Protein AF-E9PL11-F1 (afdb_monomer_lite)

Sequence (95 aa):
MSTEGGFGGTSSSDAQQSLQSFWPRVMEEIRNLTVMISAEAPVLFAKAAQIFITELTLRAWIHTEDNKRRTLQRNDIAMAITKFDQFDFLIDIVP

Structure (mmCIF, N/CA/C/O backbone):
data_AF-E9PL11-F1
#
_entry.id   AF-E9PL11-F1
#
loop_
_atom_site.group_PDB
_atom_site.id
_atom_site.type_symbol
_atom_site.label_atom_id
_atom_site.label_alt_id
_atom_site.label_comp_id
_atom_site.label_asym_id
_atom_site.label_entity_id
_atom_site.label_seq_id
_atom_site.pdbx_PDB_ins_code
_atom_site.Cartn_x
_atom_site.Cartn_y
_atom_site.Cartn_z
_atom_site.occupancy
_atom_site.B_iso_or_equiv
_atom_site.auth_seq_id
_atom_site.auth_comp_id
_atom_site.auth_asym_id
_atom_site.auth_atom_id
_atom_site.pdbx_PDB_model_num
ATOM 1 N N . MET A 1 1 ? -27.233 22.635 33.091 1.00 44.66 1 MET A N 1
ATOM 2 C CA . MET A 1 1 ? -27.314 21.185 32.800 1.00 44.66 1 MET A CA 1
ATOM 3 C C . MET A 1 1 ? -28.212 21.048 31.576 1.00 44.66 1 MET A C 1
ATOM 5 O O . MET A 1 1 ? -29.333 21.512 31.663 1.00 44.66 1 MET A O 1
ATOM 9 N N . SER A 1 2 ? -27.788 20.601 30.395 1.00 39.09 2 SER A N 1
ATOM 10 C CA . SER A 1 2 ? -26.752 19.615 30.094 1.00 39.09 2 SER A CA 1
ATOM 11 C C . SER A 1 2 ? -26.153 19.828 28.693 1.00 39.09 2 SER A C 1
ATOM 13 O O . SER A 1 2 ? -26.882 20.014 27.727 1.00 39.09 2 SER A O 1
ATOM 15 N N . THR A 1 3 ? -24.819 19.801 28.668 1.00 47.28 3 THR A N 1
ATOM 16 C CA . THR A 1 3 ? -23.905 19.184 27.686 1.00 47.28 3 THR A CA 1
ATOM 17 C C . THR A 1 3 ? -24.066 19.457 26.191 1.00 47.28 3 THR A C 1
ATOM 19 O O . THR A 1 3 ? -24.889 18.859 25.500 1.00 47.28 3 THR A O 1
ATOM 22 N N . GLU A 1 4 ? -23.102 20.242 25.707 1.00 49.81 4 GLU A N 1
ATOM 23 C CA . GLU A 1 4 ? -22.432 20.086 24.418 1.00 49.81 4 GLU A CA 1
ATOM 24 C C . GLU A 1 4 ? -22.115 18.617 24.090 1.00 49.81 4 GLU A C 1
ATOM 26 O O . GLU A 1 4 ? -21.771 17.824 24.968 1.00 49.81 4 GLU A O 1
ATOM 31 N N . GLY A 1 5 ? -22.188 18.272 22.805 1.00 39.28 5 GLY A N 1
ATOM 32 C CA . GLY A 1 5 ? -21.834 16.942 22.316 1.00 39.28 5 GLY A CA 1
ATOM 33 C C . GLY A 1 5 ? -21.895 16.813 20.797 1.00 39.28 5 GLY A C 1
ATOM 34 O O . GLY A 1 5 ? -22.332 15.786 20.291 1.00 39.28 5 GLY A O 1
ATOM 35 N N . GLY A 1 6 ? -21.488 17.849 20.058 1.00 39.84 6 GLY A N 1
ATOM 36 C CA . GLY A 1 6 ? -21.226 17.730 18.624 1.00 39.84 6 GLY A CA 1
ATOM 37 C C . GLY A 1 6 ? -19.895 17.015 18.398 1.00 39.84 6 GLY A C 1
ATOM 38 O O . GLY A 1 6 ? -18.880 17.671 18.195 1.00 39.84 6 GLY A O 1
ATOM 39 N N . PHE A 1 7 ? -19.880 15.683 18.466 1.00 48.38 7 PHE A N 1
ATOM 40 C CA . PHE A 1 7 ? -18.712 14.869 18.118 1.00 48.38 7 PHE A CA 1
ATOM 41 C C . PHE A 1 7 ? -18.982 14.057 16.855 1.00 48.38 7 PHE A C 1
ATOM 43 O O . PHE A 1 7 ? -19.903 13.245 16.817 1.00 48.38 7 PHE A O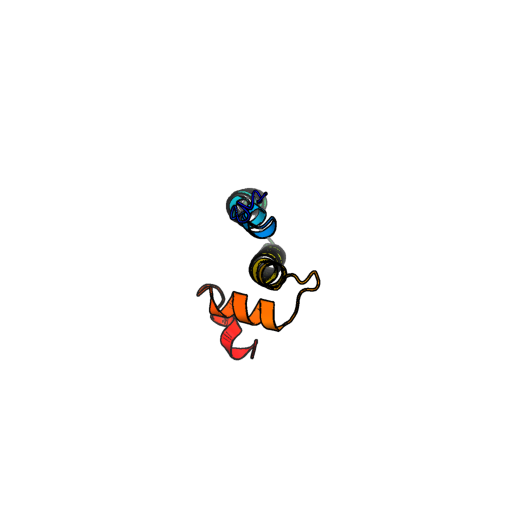 1
ATOM 50 N N . GLY A 1 8 ? -18.131 14.254 15.846 1.00 39.34 8 GLY A N 1
ATOM 51 C CA . GLY A 1 8 ? -18.070 13.394 14.666 1.00 39.34 8 GLY A CA 1
ATOM 52 C C . GLY A 1 8 ? -17.828 14.124 13.350 1.00 39.34 8 GLY A C 1
ATOM 53 O O . GLY A 1 8 ? -18.442 13.769 12.352 1.00 39.34 8 GLY A O 1
ATOM 54 N N . GLY A 1 9 ? -16.959 15.140 13.317 1.00 38.41 9 GLY A N 1
ATOM 55 C CA . GLY A 1 9 ? -16.386 15.565 12.042 1.00 38.41 9 GLY A CA 1
ATOM 56 C C . GLY A 1 9 ? -15.587 14.396 11.471 1.00 38.41 9 GLY A C 1
ATOM 57 O O . GLY A 1 9 ? -14.670 13.908 12.126 1.00 38.41 9 GLY A O 1
ATOM 58 N N . THR A 1 10 ? -15.956 13.921 10.285 1.00 52.75 10 THR A N 1
ATOM 59 C CA . THR A 1 10 ? -15.185 12.964 9.486 1.00 52.75 10 THR A CA 1
ATOM 60 C C . THR A 1 10 ? -13.848 13.602 9.107 1.00 52.75 10 THR A C 1
ATOM 62 O O . THR A 1 10 ? -13.698 14.156 8.019 1.00 52.75 10 THR A O 1
ATOM 65 N N . SER A 1 11 ? -12.882 13.599 10.024 1.00 55.53 11 SER A N 1
ATOM 66 C CA . SER A 1 11 ? -11.497 13.930 9.712 1.00 55.53 11 SER A CA 1
ATOM 67 C C . SER A 1 11 ? -10.977 12.822 8.806 1.00 55.53 11 SER A C 1
ATOM 69 O O . SER A 1 11 ? -10.876 11.676 9.242 1.00 55.53 11 SER A O 1
ATOM 71 N N . SER A 1 12 ? -10.726 13.140 7.536 1.00 65.56 12 SER A N 1
ATOM 72 C CA . SER A 1 12 ? -10.162 12.184 6.584 1.00 65.56 12 SER A CA 1
ATOM 73 C C . SER A 1 12 ? -8.880 11.593 7.178 1.00 65.56 12 SER A C 1
ATOM 75 O O . SER A 1 12 ? -8.014 12.349 7.621 1.00 65.56 12 SER A O 1
ATOM 77 N N . SER A 1 13 ? -8.798 10.263 7.231 1.00 80.06 13 SER A N 1
ATOM 78 C CA . SER A 1 13 ? -7.661 9.525 7.795 1.00 80.06 13 SER A CA 1
ATOM 79 C C . SER A 1 13 ? -6.340 10.005 7.174 1.00 80.06 13 SER A C 1
ATOM 81 O O . SER A 1 13 ? -6.298 10.352 5.990 1.00 80.06 13 SER A O 1
ATOM 83 N N . ASP A 1 14 ? -5.243 10.021 7.936 1.00 85.75 14 ASP A N 1
ATOM 84 C CA . ASP A 1 14 ? -3.925 10.436 7.425 1.00 85.75 14 ASP A CA 1
ATOM 85 C C . ASP A 1 14 ? -3.477 9.564 6.236 1.00 85.75 14 ASP A C 1
ATOM 87 O O . ASP A 1 14 ? -2.820 10.038 5.300 1.00 85.75 14 ASP A O 1
ATOM 91 N N . ALA A 1 15 ? -3.899 8.294 6.211 1.00 87.31 15 ALA A N 1
ATOM 92 C CA . ALA A 1 15 ? -3.695 7.417 5.064 1.00 87.31 15 ALA A CA 1
ATOM 93 C C . ALA A 1 15 ? -4.531 7.841 3.848 1.00 87.31 15 ALA A C 1
ATOM 95 O O . ALA A 1 15 ? -4.029 7.797 2.724 1.00 87.31 15 ALA A O 1
ATOM 96 N N . GLN A 1 16 ? -5.764 8.321 4.047 1.00 88.06 16 GLN A N 1
ATOM 97 C CA . GLN A 1 16 ? -6.565 8.893 2.958 1.00 88.06 16 GLN A CA 1
ATOM 98 C C . GLN A 1 16 ? -5.918 10.158 2.389 1.00 88.06 16 GLN A C 1
ATOM 100 O O . GLN A 1 16 ? -5.832 10.301 1.170 1.00 88.06 16 GLN A O 1
ATOM 105 N N . GLN A 1 17 ? -5.421 11.050 3.247 1.00 90.81 17 GLN A N 1
ATOM 106 C CA . GLN A 1 17 ? -4.700 12.251 2.811 1.00 90.81 17 GLN A CA 1
ATOM 107 C C . GLN A 1 17 ? -3.431 11.880 2.028 1.00 90.81 17 GLN A C 1
ATOM 109 O O . GLN A 1 17 ? -3.144 12.449 0.972 1.00 90.81 17 GLN A O 1
ATOM 114 N N . SER A 1 18 ? -2.704 10.862 2.494 1.00 91.50 18 SER A N 1
ATOM 115 C CA . SER A 1 18 ? -1.524 10.342 1.801 1.00 91.50 18 SER A CA 1
ATOM 116 C C . SER A 1 18 ? -1.878 9.797 0.414 1.00 91.50 18 SER A C 1
ATOM 118 O O . SER A 1 18 ? -1.210 10.153 -0.557 1.00 91.50 18 SER A O 1
ATOM 120 N N . LEU A 1 19 ? -2.963 9.020 0.290 1.00 91.44 19 LEU A N 1
ATOM 121 C CA . LEU A 1 19 ? -3.444 8.483 -0.991 1.00 91.44 19 LEU A CA 1
ATOM 122 C C . LEU A 1 19 ? -3.854 9.573 -1.987 1.00 91.44 19 LEU A C 1
ATOM 124 O O . LEU A 1 19 ? -3.583 9.429 -3.177 1.00 91.44 19 LEU A O 1
ATOM 128 N N . GLN A 1 20 ? -4.444 10.678 -1.524 1.00 91.94 20 GLN A N 1
ATOM 129 C CA . GLN A 1 20 ? -4.831 11.790 -2.406 1.00 91.94 20 GLN A CA 1
ATOM 130 C C . GLN A 1 20 ? -3.628 12.384 -3.150 1.00 91.94 20 GLN A C 1
ATOM 132 O O . GLN A 1 20 ? -3.725 12.718 -4.329 1.00 91.94 20 GLN A O 1
ATOM 137 N N . SER A 1 21 ? -2.479 12.485 -2.477 1.00 91.75 21 SER A N 1
ATOM 138 C CA . SER A 1 21 ? -1.240 12.992 -3.081 1.00 91.75 21 SER A CA 1
ATOM 139 C C . SER A 1 21 ? -0.351 11.899 -3.683 1.00 91.75 21 SER A C 1
ATOM 141 O O . SER A 1 21 ? 0.630 12.217 -4.355 1.00 91.75 21 SER A O 1
ATOM 143 N N . PHE A 1 22 ? -0.676 10.622 -3.465 1.00 92.50 22 PHE A N 1
ATOM 144 C CA . PHE A 1 22 ? 0.179 9.494 -3.824 1.00 92.50 22 PHE A CA 1
ATOM 145 C C . PHE A 1 22 ? 0.396 9.390 -5.334 1.00 92.50 22 PHE A C 1
ATOM 147 O O . PHE A 1 22 ? 1.529 9.507 -5.797 1.00 92.50 22 PHE A O 1
ATOM 154 N N . TRP A 1 23 ? -0.677 9.237 -6.116 1.00 90.38 23 TRP A N 1
ATOM 155 C CA . TRP A 1 23 ? -0.559 9.052 -7.565 1.00 90.38 23 TRP A CA 1
ATOM 156 C C . TRP A 1 23 ? 0.082 10.226 -8.309 1.00 90.38 23 TRP A C 1
ATOM 158 O O . TRP A 1 23 ? 0.964 9.973 -9.129 1.00 90.38 23 TRP A O 1
ATOM 168 N N . PRO A 1 24 ? -0.258 11.496 -8.013 1.00 92.00 24 PRO A N 1
ATOM 169 C CA . PRO A 1 24 ? 0.448 12.634 -8.595 1.00 92.00 24 PRO A CA 1
ATOM 170 C C . PRO A 1 24 ? 1.965 12.583 -8.370 1.00 92.00 24 PRO A C 1
ATOM 172 O O . PRO A 1 24 ? 2.734 12.859 -9.288 1.00 92.00 24 PRO A O 1
ATOM 175 N N . ARG A 1 25 ? 2.407 12.182 -7.170 1.00 89.50 25 ARG A N 1
ATOM 176 C CA . ARG A 1 25 ? 3.836 12.065 -6.831 1.00 89.50 25 ARG A CA 1
ATOM 177 C C . ARG A 1 25 ? 4.491 10.880 -7.533 1.00 89.50 25 ARG A C 1
ATOM 179 O O . ARG A 1 25 ? 5.581 11.028 -8.074 1.00 89.50 25 ARG A O 1
ATOM 186 N N . VAL A 1 26 ? 3.813 9.734 -7.570 1.00 88.94 26 VAL A N 1
ATOM 187 C CA . VAL A 1 26 ? 4.284 8.533 -8.272 1.00 88.94 26 VAL A CA 1
ATOM 188 C C . VAL A 1 26 ? 4.477 8.803 -9.763 1.00 88.94 26 VAL A C 1
ATOM 190 O O . VAL A 1 26 ? 5.502 8.423 -10.319 1.00 88.94 26 VAL A O 1
ATOM 193 N N . MET A 1 27 ? 3.529 9.485 -10.406 1.00 87.44 27 MET A N 1
ATOM 194 C CA . MET A 1 27 ? 3.614 9.811 -11.833 1.00 87.44 27 MET A CA 1
ATOM 195 C C . MET A 1 27 ? 4.825 10.691 -12.151 1.00 87.44 27 MET A C 1
ATOM 197 O O . MET A 1 27 ? 5.498 10.470 -13.157 1.00 87.44 27 MET A O 1
ATOM 201 N N . GLU A 1 28 ? 5.129 11.659 -11.287 1.00 87.19 28 GLU A N 1
ATOM 202 C CA . GLU A 1 28 ? 6.310 12.508 -11.448 1.00 87.19 28 GLU A CA 1
ATOM 203 C C . GLU A 1 28 ? 7.613 11.725 -11.248 1.00 87.19 28 GLU A C 1
ATOM 205 O O . GLU A 1 28 ? 8.578 11.888 -11.992 1.00 87.19 28 GLU A O 1
ATOM 210 N N . GLU A 1 29 ? 7.633 10.809 -10.284 1.00 83.00 29 GLU A N 1
ATOM 211 C CA . GLU A 1 29 ? 8.796 9.964 -10.046 1.00 83.00 29 GLU A CA 1
ATOM 212 C C . GLU A 1 29 ? 9.048 8.982 -11.200 1.00 83.00 29 GLU A C 1
ATOM 214 O O . GLU A 1 29 ? 10.188 8.817 -11.630 1.00 83.00 29 GLU A O 1
ATOM 219 N N . ILE A 1 30 ? 7.989 8.383 -11.758 1.00 81.75 30 ILE A N 1
ATOM 220 C CA . ILE A 1 30 ? 8.076 7.516 -12.941 1.00 81.75 30 ILE A CA 1
ATOM 221 C C . ILE A 1 30 ? 8.608 8.300 -14.142 1.00 81.75 30 ILE A C 1
ATOM 223 O O . ILE A 1 30 ? 9.509 7.812 -14.823 1.00 81.75 30 ILE A O 1
ATOM 227 N N . ARG A 1 31 ? 8.112 9.523 -14.375 1.00 81.06 31 ARG A N 1
ATOM 228 C CA . ARG A 1 31 ? 8.578 10.394 -15.467 1.00 81.06 31 ARG A CA 1
ATOM 229 C C . ARG A 1 31 ? 10.093 10.613 -15.414 1.00 81.06 31 ARG A C 1
ATOM 231 O O . ARG A 1 31 ? 10.742 10.587 -16.455 1.00 81.06 31 ARG A O 1
ATOM 238 N N . ASN A 1 32 ? 10.653 10.783 -14.216 1.00 76.31 32 ASN A N 1
ATOM 239 C CA . ASN A 1 32 ? 12.094 10.967 -14.023 1.00 76.31 32 ASN A CA 1
ATOM 240 C C . ASN A 1 32 ? 12.908 9.689 -14.284 1.00 76.31 32 ASN A C 1
ATOM 242 O O . ASN A 1 32 ? 14.061 9.776 -14.700 1.00 76.31 32 ASN A O 1
ATOM 246 N N . LEU A 1 33 ? 12.316 8.508 -14.086 1.00 70.12 33 LEU A N 1
ATOM 247 C CA . LEU A 1 33 ? 12.971 7.225 -14.352 1.00 70.12 33 LEU A CA 1
ATOM 248 C C . LEU A 1 33 ? 13.059 6.904 -15.853 1.00 70.12 33 LEU A C 1
ATOM 250 O O . LEU A 1 33 ? 14.031 6.294 -16.282 1.00 70.12 33 LEU A O 1
ATOM 254 N N . THR A 1 34 ? 12.090 7.341 -16.666 1.00 61.50 34 THR A N 1
ATOM 255 C CA . THR A 1 34 ? 12.001 7.001 -18.105 1.00 61.50 34 THR A CA 1
ATOM 256 C C . THR A 1 34 ? 13.034 7.723 -18.992 1.00 61.50 34 THR A C 1
ATOM 258 O O . THR A 1 34 ? 13.108 7.473 -20.190 1.00 61.50 34 THR A O 1
ATOM 261 N N . VAL A 1 35 ? 13.844 8.637 -18.444 1.00 58.19 35 VAL A N 1
ATOM 262 C CA . VAL A 1 35 ? 14.804 9.445 -19.225 1.00 58.19 35 VAL A CA 1
ATOM 263 C C . VAL A 1 35 ? 16.129 8.697 -19.502 1.00 58.19 35 VAL A C 1
ATOM 265 O O . VAL A 1 35 ? 16.920 9.146 -20.329 1.00 58.19 35 VAL A O 1
ATOM 268 N N . MET A 1 36 ? 16.391 7.540 -18.876 1.00 58.88 36 MET A N 1
ATOM 269 C CA . MET A 1 36 ? 17.684 6.828 -18.958 1.00 58.88 36 MET A CA 1
ATOM 270 C C . MET A 1 36 ? 17.521 5.363 -19.415 1.00 58.88 36 MET A C 1
ATOM 272 O O . MET A 1 36 ? 17.506 4.447 -18.598 1.00 58.88 36 MET A O 1
ATOM 276 N N . ILE A 1 37 ? 17.430 5.127 -20.729 1.00 56.06 37 ILE A N 1
ATOM 277 C CA . ILE A 1 37 ? 16.942 3.851 -21.290 1.00 56.06 37 ILE A CA 1
ATOM 278 C C . ILE A 1 37 ? 18.076 2.937 -21.785 1.00 56.06 37 ILE A C 1
ATOM 280 O O . ILE A 1 37 ? 18.748 3.276 -22.758 1.00 56.06 37 ILE A O 1
ATOM 284 N N . SER A 1 38 ? 18.252 1.757 -21.160 1.00 57.50 38 SER A N 1
ATOM 285 C CA . SER A 1 38 ? 18.804 0.537 -21.810 1.00 57.50 38 SER A CA 1
ATOM 286 C C . SER A 1 38 ? 18.673 -0.761 -20.969 1.00 57.50 38 SER A C 1
ATOM 288 O O . SER A 1 38 ? 18.598 -1.847 -21.534 1.00 57.50 38 SER A O 1
ATOM 290 N N . ALA A 1 39 ? 18.584 -0.702 -19.628 1.00 59.81 39 ALA A N 1
ATOM 291 C CA . ALA A 1 39 ? 18.639 -1.892 -18.743 1.00 59.81 39 ALA A CA 1
ATOM 292 C C . ALA A 1 39 ? 17.411 -2.065 -17.807 1.00 59.81 39 ALA A C 1
ATOM 294 O O . ALA A 1 39 ? 17.544 -2.382 -16.626 1.00 59.81 39 ALA A O 1
ATOM 295 N N . GLU A 1 40 ? 16.202 -1.804 -18.308 1.00 66.44 40 GLU A N 1
ATOM 296 C CA . GLU A 1 40 ? 15.121 -1.234 -17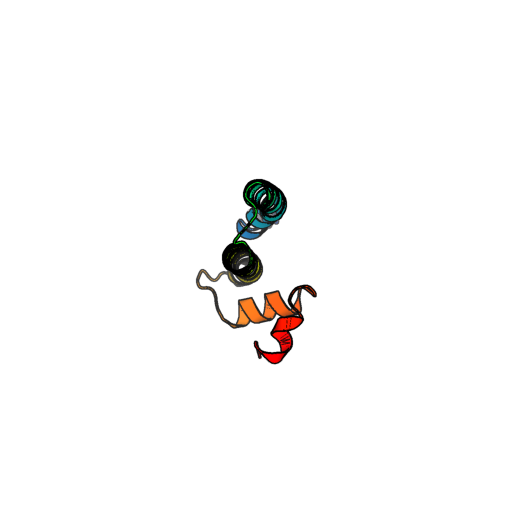.484 1.00 66.44 40 GLU A CA 1
ATOM 297 C C . GLU A 1 40 ? 14.163 -2.198 -16.766 1.00 66.44 40 GLU A C 1
ATOM 299 O O . GLU A 1 40 ? 13.540 -1.787 -15.787 1.00 66.44 40 GLU A O 1
ATOM 304 N N . ALA A 1 41 ? 14.019 -3.464 -17.176 1.00 74.00 41 ALA A N 1
ATOM 305 C CA . ALA A 1 41 ? 12.948 -4.308 -16.622 1.00 74.00 41 ALA A CA 1
ATOM 306 C C . ALA A 1 41 ? 13.047 -4.519 -15.089 1.00 74.00 41 ALA A C 1
ATOM 308 O O . ALA A 1 41 ? 12.054 -4.276 -14.401 1.00 74.00 41 ALA A O 1
ATOM 309 N N . PRO A 1 42 ? 14.208 -4.877 -14.500 1.00 79.81 42 PRO A N 1
ATOM 310 C CA . PRO A 1 42 ? 14.312 -5.038 -13.046 1.00 79.81 42 PRO A CA 1
ATOM 311 C C . PRO A 1 42 ? 14.107 -3.730 -12.269 1.00 79.81 42 PRO A C 1
ATOM 313 O O . PRO A 1 42 ? 13.526 -3.747 -11.187 1.00 79.81 42 PRO A O 1
ATOM 316 N N . VAL A 1 43 ? 14.552 -2.595 -12.822 1.00 80.88 43 VAL A N 1
ATOM 317 C CA . VAL A 1 43 ? 14.417 -1.272 -12.187 1.00 80.88 43 VAL A CA 1
ATOM 318 C C . VAL A 1 43 ? 12.951 -0.840 -12.160 1.00 80.88 43 VAL A C 1
ATOM 320 O O . VAL A 1 43 ? 12.456 -0.387 -11.126 1.00 80.88 43 VAL A O 1
ATOM 323 N N . LEU A 1 44 ? 12.228 -1.058 -13.261 1.00 81.12 44 LEU A N 1
ATOM 324 C CA . LEU A 1 44 ? 10.793 -0.797 -13.344 1.00 81.12 44 LEU A CA 1
ATOM 325 C C . LEU A 1 44 ? 9.995 -1.709 -12.407 1.00 81.12 44 LEU A C 1
ATOM 327 O O . LEU A 1 44 ? 9.122 -1.215 -11.699 1.00 81.12 44 LEU A O 1
ATOM 331 N N . PHE A 1 45 ? 10.316 -3.006 -12.331 1.00 84.81 45 PHE A N 1
ATOM 332 C CA . PHE A 1 45 ? 9.651 -3.917 -11.392 1.00 84.81 45 PHE A CA 1
ATOM 333 C C . PHE A 1 45 ? 9.928 -3.559 -9.933 1.00 84.81 45 PHE A C 1
ATOM 335 O O . PHE A 1 45 ? 9.001 -3.582 -9.128 1.00 84.81 45 PHE A O 1
ATOM 342 N N . ALA A 1 46 ? 11.160 -3.179 -9.582 1.00 88.00 46 ALA A N 1
ATOM 343 C CA . ALA A 1 46 ? 11.475 -2.710 -8.234 1.00 88.00 46 ALA A CA 1
ATOM 344 C C . ALA A 1 46 ? 10.638 -1.475 -7.870 1.00 88.00 46 ALA A C 1
ATOM 346 O O . ALA A 1 46 ? 10.081 -1.394 -6.771 1.00 88.00 46 ALA A O 1
ATOM 347 N N . LYS A 1 47 ? 10.484 -0.542 -8.819 1.00 87.44 47 LYS A N 1
ATOM 348 C CA . LYS A 1 47 ? 9.663 0.649 -8.619 1.00 87.44 47 LYS A CA 1
ATOM 349 C C . LYS A 1 47 ? 8.174 0.323 -8.509 1.00 87.44 47 LYS A C 1
ATOM 351 O O . LYS A 1 47 ? 7.512 0.799 -7.589 1.00 87.44 47 LYS A O 1
ATOM 356 N N . ALA A 1 48 ? 7.658 -0.508 -9.407 1.00 89.81 48 ALA A N 1
ATOM 357 C CA . ALA A 1 48 ? 6.269 -0.951 -9.394 1.00 89.81 48 ALA A CA 1
ATOM 358 C C . ALA A 1 48 ? 5.934 -1.705 -8.099 1.00 89.81 48 ALA A C 1
ATOM 360 O O . ALA A 1 48 ? 4.908 -1.430 -7.486 1.00 89.81 48 ALA A O 1
ATOM 361 N N . ALA A 1 49 ? 6.826 -2.583 -7.627 1.00 93.94 49 ALA A N 1
ATOM 362 C CA . ALA A 1 49 ? 6.664 -3.291 -6.362 1.00 93.94 49 ALA A CA 1
ATOM 363 C C . ALA A 1 49 ? 6.615 -2.326 -5.166 1.00 93.94 49 ALA A C 1
ATOM 365 O O . ALA A 1 49 ? 5.758 -2.471 -4.297 1.00 93.94 49 ALA A O 1
ATOM 366 N N . GLN A 1 50 ? 7.482 -1.307 -5.135 1.00 93.06 50 GLN A N 1
ATOM 367 C CA . GLN A 1 50 ? 7.457 -0.273 -4.094 1.00 93.06 50 GLN A CA 1
ATOM 368 C C . GLN A 1 50 ? 6.127 0.495 -4.079 1.00 93.06 50 GLN A C 1
ATOM 370 O O . GLN A 1 50 ? 5.545 0.702 -3.011 1.00 93.06 50 GLN A O 1
ATOM 375 N N . ILE A 1 51 ? 5.655 0.917 -5.256 1.00 92.94 51 ILE A N 1
ATOM 376 C CA . ILE A 1 51 ? 4.378 1.623 -5.427 1.00 9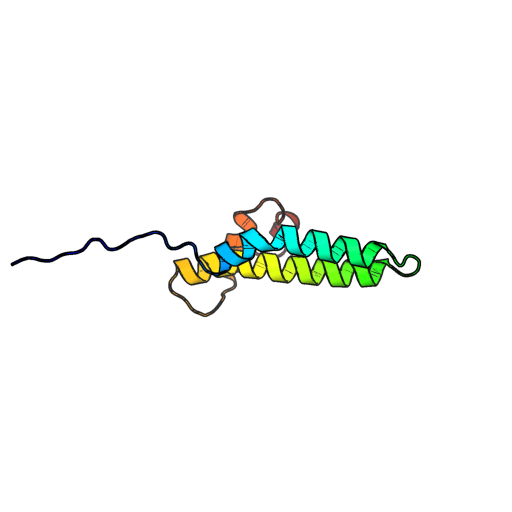2.94 51 ILE A CA 1
ATOM 377 C C . ILE A 1 51 ? 3.232 0.735 -4.936 1.00 92.94 51 ILE A C 1
ATOM 379 O O . ILE A 1 51 ? 2.455 1.157 -4.083 1.00 92.94 51 ILE A O 1
ATOM 383 N N . PHE A 1 52 ? 3.185 -0.511 -5.409 1.00 94.88 52 PHE A N 1
ATOM 384 C CA . PHE A 1 52 ? 2.157 -1.485 -5.061 1.00 94.88 52 PHE A CA 1
ATOM 385 C C . PHE A 1 52 ? 2.085 -1.746 -3.550 1.00 94.88 52 PHE A C 1
ATOM 387 O O . PHE A 1 52 ? 1.013 -1.633 -2.957 1.00 94.88 52 PHE A O 1
ATOM 394 N N . ILE A 1 53 ? 3.222 -2.030 -2.902 1.00 96.06 53 ILE A N 1
ATOM 395 C CA . ILE A 1 53 ? 3.270 -2.284 -1.454 1.00 96.06 53 ILE A CA 1
ATOM 396 C C . ILE A 1 53 ? 2.782 -1.058 -0.678 1.00 96.06 53 ILE A C 1
ATOM 398 O O . ILE A 1 53 ? 2.005 -1.196 0.267 1.00 96.06 53 ILE A O 1
ATOM 402 N N . THR A 1 54 ? 3.219 0.140 -1.072 1.00 95.88 54 THR A N 1
ATOM 403 C CA . THR A 1 54 ? 2.862 1.388 -0.382 1.00 95.88 54 THR A CA 1
ATOM 404 C C . THR A 1 54 ? 1.369 1.667 -0.491 1.00 95.88 54 THR A C 1
ATOM 406 O O . THR A 1 54 ? 0.710 1.942 0.511 1.00 95.88 54 THR A O 1
ATOM 409 N N . GLU A 1 55 ? 0.821 1.556 -1.696 1.00 95.19 55 GLU A N 1
ATOM 410 C CA . GLU A 1 55 ? -0.589 1.813 -1.948 1.00 95.19 55 GLU A CA 1
ATOM 411 C C . GLU A 1 55 ? -1.493 0.809 -1.223 1.00 95.19 55 GLU A C 1
ATOM 413 O O . GLU A 1 55 ? -2.430 1.213 -0.530 1.00 95.19 55 GLU A O 1
ATOM 418 N N . LEU A 1 56 ? -1.190 -0.490 -1.332 1.00 95.75 56 LEU A N 1
ATOM 419 C CA . LEU A 1 56 ? -1.939 -1.539 -0.642 1.00 95.75 56 LEU A CA 1
ATOM 420 C C . LEU A 1 56 ? -1.892 -1.334 0.878 1.00 95.75 56 LEU A C 1
ATOM 422 O O . LEU A 1 56 ? -2.917 -1.454 1.548 1.00 95.75 56 LEU A O 1
ATOM 426 N N . THR A 1 57 ? -0.727 -0.961 1.415 1.00 96.44 57 THR A N 1
ATOM 427 C CA . THR A 1 57 ? -0.558 -0.685 2.848 1.00 96.44 57 THR A CA 1
ATOM 428 C C . THR A 1 57 ? -1.397 0.507 3.292 1.00 96.44 57 THR A C 1
ATOM 430 O O . THR A 1 57 ? -2.090 0.399 4.297 1.00 96.44 57 THR A O 1
ATOM 433 N N . LEU A 1 58 ? -1.391 1.622 2.553 1.00 96.31 58 LEU A N 1
ATOM 434 C CA . LEU A 1 58 ? -2.205 2.796 2.888 1.00 96.31 58 LEU A CA 1
ATOM 435 C C . LEU A 1 58 ? -3.703 2.477 2.849 1.00 96.31 58 LEU A C 1
ATOM 437 O O . LEU A 1 58 ? -4.441 2.861 3.753 1.00 96.31 58 LEU A O 1
ATOM 441 N N . ARG A 1 59 ? -4.155 1.730 1.837 1.00 95.25 59 ARG A N 1
ATOM 442 C CA . ARG A 1 59 ? -5.562 1.321 1.713 1.00 95.25 59 ARG A CA 1
ATOM 443 C C . ARG A 1 59 ? -5.986 0.377 2.840 1.00 95.25 59 ARG A C 1
ATOM 445 O O . ARG A 1 59 ? -7.056 0.561 3.410 1.00 95.25 59 ARG A O 1
ATOM 452 N N . ALA A 1 60 ? -5.139 -0.580 3.215 1.00 95.56 60 ALA A N 1
ATOM 453 C CA . ALA A 1 60 ? -5.383 -1.458 4.358 1.00 95.56 60 ALA A CA 1
ATOM 454 C C . ALA A 1 60 ? -5.312 -0.702 5.698 1.00 95.56 60 ALA A C 1
ATOM 456 O O . ALA A 1 60 ? -6.067 -0.983 6.630 1.00 95.56 60 ALA A O 1
ATOM 457 N N . TRP A 1 61 ? -4.447 0.307 5.803 1.00 96.00 61 TRP A N 1
ATOM 458 C CA . TRP A 1 61 ? -4.312 1.111 7.014 1.00 96.00 61 TRP A CA 1
ATOM 459 C C . TRP A 1 61 ? -5.588 1.884 7.353 1.00 96.00 61 TRP A C 1
ATOM 461 O O . TRP A 1 61 ? -5.946 1.952 8.525 1.00 96.00 61 TRP A O 1
ATOM 471 N N . ILE A 1 62 ? -6.338 2.354 6.350 1.00 95.31 62 ILE A N 1
ATOM 472 C CA . ILE A 1 62 ? -7.660 2.972 6.563 1.00 95.31 62 ILE A CA 1
ATOM 473 C C . ILE A 1 62 ? -8.559 2.043 7.390 1.00 95.31 62 ILE A C 1
ATOM 475 O O . ILE A 1 62 ? -9.149 2.465 8.378 1.00 95.31 62 ILE A O 1
ATOM 479 N N . HIS A 1 63 ? -8.593 0.749 7.065 1.00 94.06 63 HIS A N 1
ATOM 480 C CA . HIS A 1 63 ? -9.380 -0.225 7.824 1.00 94.06 63 HIS A CA 1
ATOM 481 C C . HIS A 1 63 ? -8.827 -0.515 9.220 1.00 94.06 63 HIS A C 1
ATOM 483 O O . HIS A 1 63 ? -9.584 -0.831 10.140 1.00 94.06 63 HIS A O 1
ATOM 489 N N . THR A 1 64 ? -7.515 -0.388 9.403 1.00 94.62 64 THR A N 1
ATOM 490 C CA . THR A 1 64 ? -6.896 -0.485 10.729 1.00 94.62 64 THR A CA 1
ATOM 491 C C . THR A 1 64 ? -7.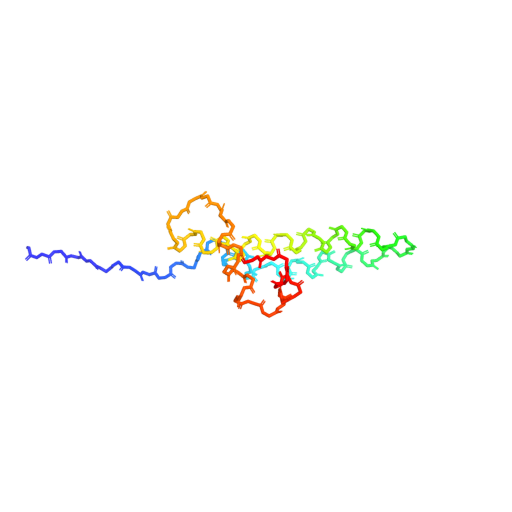377 0.660 11.621 1.00 94.62 64 THR A C 1
ATOM 493 O O . THR A 1 64 ? -7.794 0.421 12.758 1.00 94.62 64 THR A O 1
ATOM 496 N N . GLU A 1 65 ? -7.378 1.883 11.087 1.00 94.12 65 GLU A N 1
ATOM 497 C CA . GLU A 1 65 ? -7.824 3.094 11.781 1.00 94.12 65 GLU A CA 1
ATOM 498 C C . GLU A 1 65 ? -9.332 3.096 12.044 1.00 94.12 65 GLU A C 1
ATOM 500 O O . GLU A 1 65 ? -9.742 3.389 13.168 1.00 94.12 65 GLU A O 1
ATOM 505 N N . ASP A 1 66 ? -10.148 2.674 11.072 1.00 92.56 66 ASP A N 1
ATOM 506 C CA . ASP A 1 66 ? -11.604 2.523 11.228 1.00 92.56 66 ASP A CA 1
ATOM 507 C C . ASP A 1 66 ? -11.949 1.580 12.395 1.00 92.56 66 ASP A C 1
ATOM 509 O O . ASP A 1 66 ? -12.880 1.818 13.168 1.00 92.56 66 ASP A O 1
ATOM 513 N N . ASN A 1 67 ? -11.144 0.529 12.578 1.00 92.75 67 ASN A N 1
ATOM 514 C CA . ASN A 1 67 ? -11.270 -0.422 13.681 1.00 92.75 67 ASN A CA 1
ATOM 515 C C . ASN A 1 67 ? -10.610 0.054 14.990 1.00 92.75 67 ASN A C 1
ATOM 517 O O . ASN A 1 67 ? -10.515 -0.722 15.944 1.00 92.75 67 ASN A O 1
ATOM 521 N N . LYS A 1 68 ? -10.140 1.308 15.056 1.00 93.12 68 LYS A N 1
ATOM 522 C CA . LYS A 1 68 ? -9.428 1.910 16.201 1.00 93.12 68 LYS A CA 1
ATOM 523 C C . LYS A 1 68 ? -8.184 1.127 16.624 1.00 93.12 68 LYS A C 1
ATOM 525 O O . LYS A 1 68 ? -7.774 1.161 17.787 1.00 93.12 68 LYS A O 1
ATOM 530 N N . ARG A 1 69 ? -7.580 0.397 15.688 1.00 93.69 69 ARG A N 1
ATOM 531 C CA . ARG A 1 69 ? -6.345 -0.355 15.904 1.00 93.69 69 ARG A CA 1
ATOM 532 C C . ARG A 1 69 ? -5.148 0.483 15.467 1.00 93.69 69 ARG A C 1
ATOM 534 O O . ARG A 1 69 ? -5.263 1.418 14.687 1.00 93.69 69 ARG A O 1
ATOM 541 N N . ARG A 1 70 ? -3.974 0.133 15.996 1.00 93.38 70 ARG A N 1
ATOM 542 C CA . ARG A 1 70 ? -2.670 0.709 15.603 1.00 93.38 70 ARG A CA 1
ATOM 543 C C . ARG A 1 70 ? -1.706 -0.357 15.079 1.00 93.38 70 ARG A C 1
ATOM 545 O O . ARG A 1 70 ? -0.508 -0.124 14.969 1.00 93.38 70 ARG A O 1
ATOM 552 N N . THR A 1 71 ? -2.233 -1.544 14.798 1.00 96.06 71 THR A N 1
ATOM 553 C CA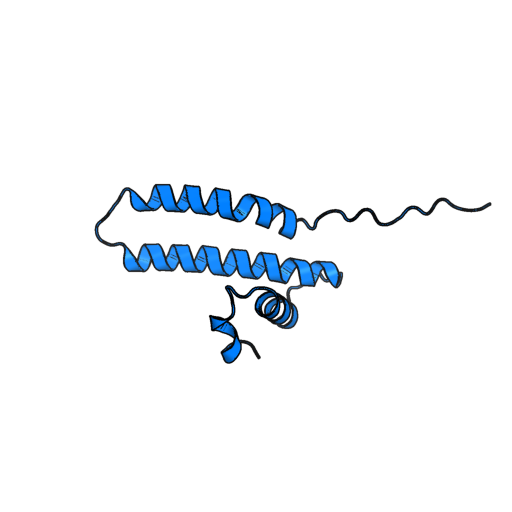 . THR A 1 71 ? -1.495 -2.695 14.284 1.00 96.06 71 THR A CA 1
ATOM 554 C C . THR A 1 71 ? -2.248 -3.215 13.072 1.00 96.06 71 THR A C 1
ATOM 556 O O . THR A 1 71 ? -3.410 -3.614 13.201 1.00 96.06 71 THR A O 1
ATOM 559 N N . LEU A 1 72 ? -1.579 -3.187 11.920 1.00 95.69 72 LEU A N 1
ATOM 560 C CA . LEU A 1 72 ? -2.097 -3.691 10.654 1.00 95.69 72 LEU A CA 1
ATOM 561 C C . LEU A 1 72 ? -2.261 -5.213 10.732 1.00 95.69 72 LEU A C 1
ATOM 563 O O . LEU A 1 72 ? -1.348 -5.915 11.173 1.00 95.69 72 LEU A O 1
ATOM 567 N N . GLN A 1 73 ? -3.414 -5.728 10.315 1.00 95.50 73 GLN A N 1
ATOM 568 C CA . GLN A 1 73 ? -3.719 -7.158 10.328 1.00 95.50 73 GLN A CA 1
ATOM 569 C C . GLN A 1 73 ? -3.982 -7.682 8.916 1.00 95.50 73 GLN A C 1
ATOM 571 O O . GLN A 1 73 ? -4.334 -6.934 8.007 1.00 95.50 73 GLN A O 1
ATOM 576 N N . ARG A 1 74 ? -3.872 -9.005 8.732 1.00 93.75 74 ARG A N 1
ATOM 577 C CA . ARG A 1 74 ? -4.200 -9.659 7.451 1.00 93.75 74 ARG A CA 1
ATOM 578 C C . ARG A 1 74 ? -5.623 -9.349 6.978 1.00 93.75 74 ARG A C 1
ATOM 580 O O . ARG A 1 74 ? -5.816 -9.120 5.791 1.00 93.75 74 ARG A O 1
ATOM 587 N N . ASN A 1 75 ? -6.584 -9.266 7.899 1.00 94.00 75 ASN A N 1
ATOM 588 C CA . ASN A 1 75 ? -7.974 -8.941 7.568 1.00 94.00 75 ASN A CA 1
ATOM 589 C C . ASN A 1 75 ? -8.123 -7.537 6.962 1.00 94.00 75 ASN A C 1
ATOM 591 O O . ASN A 1 75 ? -8.975 -7.338 6.105 1.00 94.00 75 ASN A O 1
ATOM 595 N N . ASP A 1 76 ? -7.286 -6.572 7.357 1.00 94.94 76 ASP A N 1
ATOM 596 C CA . ASP A 1 76 ? -7.308 -5.224 6.775 1.00 94.94 76 ASP A CA 1
ATOM 597 C C . ASP A 1 76 ? -6.862 -5.230 5.315 1.00 94.94 76 ASP A C 1
ATOM 599 O O . ASP A 1 76 ? -7.419 -4.516 4.483 1.00 94.94 76 ASP A O 1
ATOM 603 N N . ILE A 1 77 ? -5.878 -6.076 5.006 1.00 94.38 77 ILE A N 1
ATOM 604 C CA . ILE A 1 77 ? -5.374 -6.277 3.648 1.00 94.38 77 ILE A CA 1
ATOM 605 C C . ILE A 1 77 ? -6.443 -6.964 2.796 1.00 94.38 77 ILE A C 1
ATOM 607 O O . ILE A 1 77 ? -6.729 -6.490 1.702 1.00 94.38 77 ILE A O 1
ATOM 611 N N . ALA A 1 78 ? -7.086 -8.019 3.306 1.00 94.31 78 ALA A N 1
ATOM 612 C CA . ALA A 1 78 ? -8.182 -8.690 2.605 1.00 94.31 78 ALA A CA 1
ATOM 613 C C . ALA A 1 78 ? -9.352 -7.726 2.313 1.00 94.31 78 ALA A C 1
ATOM 615 O O . ALA A 1 78 ? -9.882 -7.688 1.202 1.00 94.31 78 ALA A O 1
ATOM 616 N N . MET A 1 79 ? -9.710 -6.867 3.275 1.00 93.25 79 MET A N 1
ATOM 617 C CA . MET A 1 79 ? -10.722 -5.825 3.061 1.00 93.25 79 MET A CA 1
ATOM 618 C C . MET A 1 79 ? -10.293 -4.790 2.016 1.00 93.25 79 MET A C 1
ATOM 620 O O . MET A 1 79 ? -11.113 -4.377 1.202 1.00 93.25 79 MET A O 1
ATOM 624 N N . ALA A 1 80 ? -9.023 -4.380 2.000 1.00 93.44 80 ALA A N 1
ATOM 625 C CA . ALA A 1 80 ? -8.526 -3.465 0.977 1.00 93.44 80 ALA A CA 1
ATOM 626 C C . ALA A 1 80 ? -8.561 -4.099 -0.423 1.00 93.44 80 ALA A C 1
ATOM 628 O O . ALA A 1 80 ? -8.987 -3.443 -1.366 1.00 93.44 80 ALA A O 1
ATOM 629 N N . ILE A 1 81 ? -8.167 -5.368 -0.559 1.00 94.44 81 ILE A N 1
ATOM 630 C CA . ILE A 1 81 ? -8.180 -6.091 -1.842 1.00 94.44 81 ILE A CA 1
ATOM 631 C C . ILE A 1 81 ? -9.606 -6.206 -2.380 1.00 94.44 81 ILE A C 1
ATOM 633 O O . ILE A 1 81 ? -9.865 -5.819 -3.510 1.00 94.44 81 ILE A O 1
ATOM 637 N N . THR A 1 82 ? -10.556 -6.638 -1.548 1.00 91.88 82 THR A N 1
ATOM 638 C CA . THR A 1 82 ? -11.962 -6.808 -1.965 1.00 91.88 82 THR A CA 1
ATOM 639 C C . THR A 1 82 ? -12.673 -5.499 -2.321 1.00 91.88 82 THR A C 1
ATOM 641 O O . THR A 1 82 ? -13.702 -5.526 -2.992 1.00 91.88 82 THR A O 1
ATOM 644 N N . LYS A 1 83 ? -12.159 -4.344 -1.875 1.00 90.94 83 LYS A N 1
ATOM 645 C CA . LYS A 1 83 ? -12.748 -3.027 -2.159 1.00 90.94 83 LYS A CA 1
ATOM 646 C C . LYS A 1 83 ? -12.258 -2.372 -3.450 1.00 90.94 83 LYS A C 1
ATOM 648 O O . LYS A 1 83 ? -12.893 -1.406 -3.876 1.00 90.94 83 LYS A O 1
ATOM 653 N N . PHE A 1 84 ? -11.153 -2.826 -4.039 1.00 89.06 84 PHE A N 1
ATOM 654 C CA . PHE A 1 84 ? -10.560 -2.184 -5.214 1.00 89.06 84 PHE A CA 1
ATOM 655 C C . PHE A 1 84 ? -10.226 -3.219 -6.293 1.00 89.06 84 PHE A C 1
ATOM 657 O O . PHE A 1 84 ? -9.318 -4.025 -6.119 1.00 89.06 84 PHE A O 1
ATOM 664 N N . ASP A 1 85 ? -10.918 -3.122 -7.429 1.00 90.56 85 ASP A N 1
ATOM 665 C CA . ASP A 1 85 ? -10.803 -3.990 -8.615 1.00 90.56 85 ASP A CA 1
ATOM 666 C C . ASP A 1 85 ? -9.374 -4.115 -9.171 1.00 90.56 85 ASP A C 1
ATOM 668 O O . ASP A 1 85 ? -8.961 -5.167 -9.652 1.00 90.56 85 ASP A O 1
ATOM 672 N N . GLN A 1 86 ? -8.559 -3.065 -9.040 1.00 90.06 86 GLN A N 1
ATOM 673 C CA . GLN A 1 86 ? -7.137 -3.098 -9.401 1.00 90.06 86 GLN A CA 1
ATOM 674 C C . GLN A 1 86 ? -6.335 -4.191 -8.664 1.00 90.06 86 GLN A C 1
ATOM 676 O O . GLN A 1 86 ? -5.231 -4.530 -9.091 1.00 90.06 86 GLN A O 1
ATOM 681 N N . PHE A 1 87 ? -6.852 -4.723 -7.550 1.00 92.56 87 PHE A N 1
ATOM 682 C CA . PHE A 1 87 ? -6.231 -5.791 -6.768 1.00 92.56 87 PHE A CA 1
ATOM 683 C C . PHE A 1 87 ? -6.825 -7.180 -7.038 1.00 92.56 87 PHE A C 1
ATOM 685 O O . PHE A 1 87 ? -6.424 -8.133 -6.371 1.00 92.56 87 PHE A O 1
ATOM 692 N N . ASP A 1 88 ? -7.698 -7.339 -8.039 1.00 90.50 88 ASP A N 1
ATOM 693 C CA . ASP A 1 88 ? -8.340 -8.624 -8.362 1.00 90.50 88 ASP A CA 1
ATOM 694 C C . ASP A 1 88 ? -7.335 -9.744 -8.676 1.00 90.50 88 ASP A C 1
ATOM 696 O O . ASP A 1 88 ? -7.587 -10.918 -8.410 1.00 90.50 88 ASP A O 1
ATOM 700 N N . PHE A 1 89 ? -6.135 -9.394 -9.148 1.00 93.12 89 PHE A N 1
ATOM 701 C CA . PHE A 1 89 ? -5.045 -10.351 -9.374 1.00 93.12 89 PHE A CA 1
ATOM 702 C C . PHE A 1 89 ? -4.544 -11.055 -8.093 1.00 93.12 89 PHE A C 1
ATOM 704 O O . PHE A 1 89 ? -3.725 -11.970 -8.181 1.00 93.12 89 PHE A O 1
ATOM 711 N N . LEU A 1 90 ? -4.999 -10.628 -6.908 1.00 92.06 90 LEU A N 1
ATOM 712 C CA . LEU A 1 90 ? -4.645 -11.195 -5.603 1.00 92.06 90 LEU A CA 1
ATOM 713 C C . LEU A 1 90 ? -5.741 -12.074 -4.991 1.00 92.06 90 LEU A C 1
ATOM 715 O O . LEU A 1 90 ? -5.494 -12.650 -3.931 1.00 92.06 90 LEU A O 1
ATOM 719 N N . ILE A 1 91 ? -6.920 -12.185 -5.613 1.00 87.12 91 ILE A N 1
ATOM 720 C CA . ILE A 1 91 ? -8.079 -12.901 -5.043 1.00 87.12 91 ILE A CA 1
ATOM 721 C C . ILE A 1 91 ? -7.753 -14.371 -4.748 1.00 87.12 91 ILE A C 1
ATOM 723 O O . ILE A 1 91 ? -8.154 -14.897 -3.717 1.00 87.12 91 ILE A O 1
ATOM 727 N N . ASP A 1 92 ? -6.959 -15.018 -5.602 1.00 89.56 92 ASP A N 1
ATOM 728 C CA . ASP A 1 92 ? -6.561 -16.419 -5.404 1.00 89.56 92 ASP A CA 1
ATOM 729 C C . ASP A 1 92 ? -5.385 -16.590 -4.418 1.00 89.56 92 ASP A C 1
ATOM 731 O O . ASP A 1 92 ? -5.018 -17.711 -4.062 1.00 89.56 92 ASP A O 1
ATOM 735 N N . ILE A 1 93 ? -4.753 -15.491 -3.990 1.00 91.31 93 ILE A N 1
ATOM 736 C CA . ILE A 1 93 ? -3.555 -15.489 -3.131 1.00 91.31 93 ILE A CA 1
ATOM 737 C C . ILE A 1 93 ? -3.915 -15.133 -1.688 1.00 91.31 93 ILE A C 1
ATOM 739 O O . ILE A 1 93 ? -3.348 -15.695 -0.744 1.00 91.31 93 ILE A O 1
ATOM 743 N N . VAL A 1 94 ? -4.809 -14.161 -1.509 1.00 81.38 94 VAL A N 1
ATOM 744 C CA . VAL A 1 94 ? -5.253 -13.696 -0.196 1.00 81.38 94 VAL A CA 1
ATOM 745 C C . VAL A 1 94 ? -6.625 -14.306 0.092 1.00 81.38 94 VAL A C 1
ATOM 747 O O . VAL A 1 94 ? -7.581 -13.928 -0.579 1.00 81.38 94 VAL A O 1
ATOM 750 N N .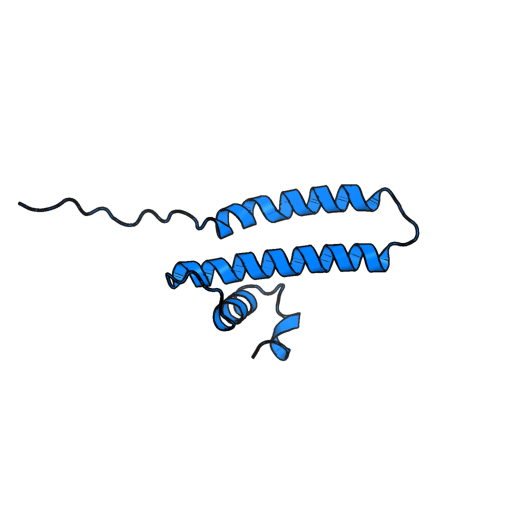 PRO A 1 95 ? -6.716 -15.248 1.050 1.00 69.81 95 PRO A N 1
ATOM 751 C CA . PRO A 1 95 ? -7.964 -15.929 1.383 1.00 69.81 95 PRO A CA 1
ATOM 752 C C . PRO A 1 95 ? -8.977 -15.021 2.088 1.00 69.81 95 PRO A C 1
ATOM 754 O O . PRO A 1 95 ? -8.556 -14.007 2.700 1.00 69.81 95 PRO A O 1
#

Organism: Homo sapiens (NCBI:txid9606)

pLDDT: mean 82.35, std 16.85, range [38.41, 96.44]

Secondary structure (DSSP, 8-state):
-------------HHHHHHHHHHHHHHHHHHHHTTS-SS-HHHHHHHHHHHHHHHHHHHHHHHHHHTT-SS--HHHHHHHHHH-GGGGGGTTT--

InterPro domains:
  IPR007125 Core Histone H2A/H2B/H3 domain [PF00125] (16-81)
  IPR009072 Histone-fold [G3DSA:1.10.20.10] (31-95)
  IPR009072 Histone-fold [SSF47113] (9-90)
  IPR050568 Transcription/DNA replication regulator [PTHR10252] (36-95)

GO terms:
  GO:0005654 nucleoplasm (C, IDA)

Radius of gyration: 18.06 Å; chains: 1; bounding box: 46×38×55 Å

Foldseek 3Di:
DDDDDPDDDPPPDPLNVCVVCLVVVLVVVVVVVVPDDDPPDVVVVVSVVVSVVSNLCSQLVVVCVVVVHPDRDLVSSVVSLVVDPVNVVCPVPRD